Protein AF-A0A820PB73-F1 (afdb_monomer_lite)

pLDDT: mean 72.34, std 20.61, range [37.47, 98.19]

Structure (mmCIF, N/CA/C/O backbone):
data_AF-A0A820PB73-F1
#
_entry.id   AF-A0A820PB73-F1
#
loop_
_atom_site.group_PDB
_atom_site.id
_atom_site.type_symbol
_atom_site.label_atom_id
_atom_site.label_alt_id
_atom_site.label_comp_id
_atom_site.label_asym_id
_atom_site.label_entity_id
_atom_site.label_seq_id
_atom_site.pdbx_PDB_ins_code
_atom_site.Cartn_x
_atom_site.Cartn_y
_atom_site.Cartn_z
_atom_site.occupancy
_atom_site.B_iso_or_equiv
_atom_site.auth_seq_id
_atom_site.auth_comp_id
_atom_site.auth_asym_id
_atom_site.auth_atom_id
_atom_site.pdbx_PDB_model_num
ATOM 1 N N . MET A 1 1 ? 32.623 -11.702 -25.954 1.00 40.75 1 MET A N 1
ATOM 2 C CA . MET A 1 1 ? 31.416 -10.923 -26.302 1.00 40.75 1 MET A CA 1
ATOM 3 C C . MET A 1 1 ? 30.675 -10.653 -25.004 1.00 40.75 1 MET A C 1
ATOM 5 O O . MET A 1 1 ? 30.195 -11.601 -24.400 1.00 40.75 1 MET A O 1
ATOM 9 N N . ASN A 1 2 ? 30.712 -9.415 -24.508 1.00 52.41 2 ASN A N 1
ATOM 10 C CA . ASN A 1 2 ? 30.073 -9.030 -23.250 1.00 52.41 2 ASN A CA 1
ATOM 11 C C . ASN A 1 2 ? 28.702 -8.440 -23.593 1.00 52.41 2 ASN A C 1
ATOM 13 O O . ASN A 1 2 ? 28.621 -7.290 -24.014 1.00 52.41 2 ASN A O 1
ATOM 17 N N . ASN A 1 3 ? 27.647 -9.245 -23.489 1.00 48.66 3 ASN A N 1
ATOM 18 C CA . ASN A 1 3 ? 26.284 -8.757 -23.660 1.00 48.66 3 ASN A CA 1
ATOM 19 C C . ASN A 1 3 ? 25.896 -8.015 -22.380 1.00 48.66 3 ASN A C 1
ATOM 21 O O . ASN A 1 3 ? 25.320 -8.593 -21.462 1.00 48.66 3 ASN A O 1
ATOM 25 N N . THR A 1 4 ? 26.259 -6.738 -22.296 1.00 43.75 4 THR A N 1
ATOM 26 C CA . THR A 1 4 ? 25.615 -5.811 -21.369 1.00 43.75 4 THR A CA 1
ATOM 27 C C . THR A 1 4 ? 24.145 -5.751 -21.759 1.00 43.75 4 THR A C 1
ATOM 29 O O . THR A 1 4 ? 23.794 -5.144 -22.768 1.00 43.75 4 THR A O 1
ATOM 32 N N . VAL A 1 5 ? 23.302 -6.458 -21.008 1.00 55.47 5 VAL A N 1
ATOM 33 C CA . VAL A 1 5 ? 21.849 -6.343 -21.113 1.00 55.47 5 VAL A CA 1
ATOM 34 C C . VAL A 1 5 ? 21.510 -4.907 -20.737 1.00 55.47 5 VAL A C 1
ATOM 36 O O . VAL A 1 5 ? 21.648 -4.512 -19.582 1.00 55.47 5 VAL A O 1
ATOM 39 N N . ASP A 1 6 ? 21.163 -4.109 -21.739 1.00 49.78 6 ASP A N 1
ATOM 40 C CA . ASP A 1 6 ? 20.744 -2.728 -21.568 1.00 49.78 6 ASP A CA 1
ATOM 41 C C . ASP A 1 6 ? 19.365 -2.731 -20.888 1.00 49.78 6 ASP A C 1
ATOM 43 O O . ASP A 1 6 ? 18.342 -3.014 -21.507 1.00 49.78 6 ASP A O 1
ATOM 47 N N . ILE A 1 7 ? 19.352 -2.500 -19.571 1.00 56.03 7 ILE A N 1
ATOM 48 C CA . ILE A 1 7 ? 18.142 -2.470 -18.728 1.00 56.03 7 ILE A CA 1
ATOM 49 C C . ILE A 1 7 ? 17.462 -1.088 -18.803 1.00 56.03 7 ILE A C 1
ATOM 51 O O . ILE A 1 7 ? 16.795 -0.659 -17.862 1.00 56.03 7 ILE A O 1
ATOM 55 N N . SER A 1 8 ? 17.657 -0.335 -19.889 1.00 61.66 8 SER A N 1
ATOM 56 C CA . SER A 1 8 ? 17.020 0.977 -20.075 1.00 61.66 8 SER A CA 1
ATOM 57 C C . SER A 1 8 ? 15.493 0.891 -20.076 1.00 61.66 8 SER A C 1
ATOM 59 O O . SER A 1 8 ? 14.829 1.847 -19.667 1.00 61.66 8 SER A O 1
ATOM 61 N N . SER A 1 9 ? 14.933 -0.260 -20.456 1.00 69.50 9 SER A N 1
ATOM 62 C CA . SER A 1 9 ? 13.502 -0.530 -20.350 1.00 69.50 9 SER A CA 1
ATOM 63 C C . SER A 1 9 ? 13.222 -1.974 -19.939 1.00 69.50 9 SER A C 1
ATOM 65 O O . SER A 1 9 ? 13.803 -2.912 -20.483 1.00 69.50 9 SER A O 1
ATOM 67 N N . ILE A 1 10 ? 12.325 -2.157 -18.968 1.00 78.25 10 ILE A N 1
ATOM 68 C CA . ILE A 1 10 ? 11.767 -3.470 -18.638 1.00 78.25 10 ILE A CA 1
ATOM 69 C C . ILE A 1 10 ? 10.481 -3.630 -19.455 1.00 78.25 10 ILE A C 1
ATOM 71 O O . ILE A 1 10 ? 9.525 -2.879 -19.221 1.00 78.25 10 ILE A O 1
ATOM 75 N N . PRO A 1 11 ? 10.433 -4.565 -20.419 1.00 80.19 11 PRO A N 1
ATOM 76 C CA . PRO A 1 11 ? 9.215 -4.831 -21.163 1.00 80.19 11 PRO A CA 1
ATOM 77 C C . PRO A 1 11 ? 8.203 -5.531 -20.254 1.00 80.19 11 PRO A C 1
ATOM 79 O O . PRO A 1 11 ? 8.523 -6.509 -19.577 1.00 80.19 11 PRO A O 1
ATOM 82 N N . ALA A 1 12 ? 6.969 -5.046 -20.255 1.00 83.06 12 ALA A N 1
ATOM 83 C CA . ALA A 1 12 ? 5.850 -5.668 -19.568 1.00 83.06 12 ALA A CA 1
ATOM 84 C C . ALA A 1 12 ? 4.652 -5.733 -20.512 1.00 83.06 12 ALA A C 1
ATOM 86 O O . ALA A 1 12 ? 4.357 -4.778 -21.227 1.00 83.06 12 ALA A O 1
ATOM 87 N N . ILE A 1 13 ? 3.949 -6.859 -20.510 1.00 88.06 13 ILE A N 1
ATOM 88 C CA . ILE A 1 13 ? 2.760 -7.062 -21.336 1.00 88.06 13 ILE A CA 1
ATOM 89 C C . ILE A 1 13 ? 1.554 -7.055 -20.408 1.00 88.06 13 ILE A C 1
ATOM 91 O O . ILE A 1 13 ? 1.528 -7.773 -19.409 1.00 88.06 13 ILE A O 1
ATOM 95 N N . CYS A 1 14 ? 0.550 -6.239 -20.718 1.00 83.88 14 CYS A N 1
ATOM 96 C CA . CYS A 1 14 ? -0.708 -6.279 -19.986 1.00 83.88 14 CYS A CA 1
ATOM 97 C C . CYS A 1 14 ? -1.450 -7.575 -20.324 1.00 83.88 14 CYS A C 1
ATOM 99 O O . CYS A 1 14 ? -1.865 -7.774 -21.461 1.00 83.88 14 CYS A O 1
ATOM 101 N N . THR A 1 15 ? -1.675 -8.436 -19.334 1.00 93.56 15 THR A N 1
ATOM 102 C CA . THR A 1 15 ? -2.330 -9.742 -19.523 1.00 93.56 15 THR A CA 1
ATOM 103 C C . THR A 1 15 ? -3.743 -9.636 -20.107 1.00 93.56 15 THR A C 1
ATOM 105 O O . THR A 1 15 ? -4.198 -10.555 -20.780 1.00 93.56 15 THR A O 1
ATOM 108 N N . ILE A 1 16 ? -4.441 -8.521 -19.863 1.00 94.75 16 ILE A N 1
ATOM 109 C CA . ILE A 1 16 ? -5.837 -8.330 -20.281 1.00 94.75 16 ILE A CA 1
ATOM 110 C C . ILE A 1 16 ? -5.927 -7.957 -21.764 1.00 94.75 16 ILE A C 1
ATOM 112 O O . ILE A 1 16 ? -6.710 -8.550 -22.499 1.00 94.75 16 ILE A O 1
ATOM 116 N N . CYS A 1 17 ? -5.143 -6.972 -22.208 1.00 93.06 17 CYS A N 1
ATOM 117 C CA . CYS A 1 17 ? -5.221 -6.441 -23.573 1.00 93.06 17 CYS A CA 1
ATOM 118 C C . CYS A 1 17 ? -4.051 -6.853 -24.476 1.00 93.06 17 CYS A C 1
ATOM 120 O O . CYS A 1 17 ? -4.040 -6.487 -25.645 1.00 93.06 17 CYS A O 1
ATOM 122 N N . GLN A 1 18 ? -3.077 -7.604 -23.950 1.00 94.38 18 GLN A N 1
ATOM 123 C CA . GLN A 1 18 ? -1.855 -8.037 -24.642 1.00 94.38 18 GLN A CA 1
ATOM 124 C C . GLN A 1 18 ? -0.991 -6.884 -25.187 1.00 94.38 18 GLN A C 1
ATOM 126 O O . GLN A 1 18 ? -0.091 -7.095 -25.999 1.00 94.38 18 GLN A O 1
ATOM 131 N N . THR A 1 19 ? -1.222 -5.656 -24.720 1.00 90.12 19 THR A N 1
ATOM 132 C CA . THR A 1 19 ? -0.421 -4.487 -25.095 1.00 90.12 19 THR A CA 1
ATOM 133 C C . THR A 1 19 ? 0.917 -4.500 -24.362 1.00 90.12 19 THR A C 1
ATOM 135 O O . THR A 1 19 ? 0.964 -4.712 -23.148 1.00 90.12 19 THR A O 1
ATOM 138 N N . SER A 1 20 ? 2.001 -4.240 -25.097 1.00 85.06 20 SER A N 1
ATOM 139 C CA . SER A 1 20 ? 3.352 -4.111 -24.546 1.00 85.06 20 SER A CA 1
ATOM 140 C C . SER A 1 20 ? 3.626 -2.680 -24.085 1.00 85.06 20 SER A C 1
ATOM 142 O O . SER A 1 20 ? 3.400 -1.725 -24.825 1.00 85.06 20 SER A O 1
ATOM 144 N N . TYR A 1 21 ? 4.183 -2.553 -22.887 1.00 82.50 21 TYR A N 1
ATOM 145 C CA . TYR A 1 21 ? 4.642 -1.312 -22.277 1.00 82.50 21 TYR A CA 1
ATOM 146 C C . TYR A 1 21 ? 6.133 -1.435 -21.959 1.00 82.50 21 TYR A C 1
ATOM 148 O O . TYR A 1 21 ? 6.599 -2.486 -21.520 1.00 82.50 21 TYR A O 1
ATOM 156 N N . GLY A 1 22 ? 6.887 -0.361 -22.184 1.00 82.81 22 GLY A N 1
ATOM 157 C CA . GLY A 1 22 ? 8.269 -0.252 -21.726 1.00 82.81 22 GLY A CA 1
ATOM 158 C C . GLY A 1 22 ? 8.311 0.593 -20.463 1.00 82.81 22 GLY A C 1
ATOM 159 O O . GLY A 1 22 ? 8.000 1.779 -20.527 1.00 82.81 22 GLY A O 1
ATOM 160 N N . PHE A 1 23 ? 8.682 -0.002 -19.332 1.00 84.50 23 PHE A N 1
ATOM 161 C CA . PHE A 1 23 ? 8.883 0.741 -18.089 1.00 84.50 23 PHE A CA 1
ATOM 162 C C . PHE A 1 23 ? 10.330 1.200 -17.988 1.00 84.50 23 PHE A C 1
ATOM 164 O O . PHE A 1 23 ? 11.248 0.381 -18.072 1.00 84.50 23 PHE A O 1
ATOM 171 N N . THR A 1 24 ? 10.542 2.497 -17.778 1.00 87.75 24 THR A N 1
ATOM 172 C CA . THR A 1 24 ? 11.874 3.030 -17.489 1.00 87.75 24 THR A CA 1
ATOM 173 C C . THR A 1 24 ? 12.240 2.799 -16.023 1.00 87.75 24 THR A C 1
ATOM 175 O O . THR A 1 24 ? 11.393 2.541 -15.162 1.00 87.75 24 THR A O 1
ATOM 178 N N . SER A 1 25 ? 13.523 2.948 -15.693 1.00 84.44 25 SER A N 1
ATOM 179 C CA . SER A 1 25 ? 13.981 2.892 -14.299 1.00 84.44 25 SER A CA 1
ATOM 180 C C . SER A 1 25 ? 13.359 3.982 -13.411 1.00 84.44 25 SER A C 1
ATOM 182 O O . SER A 1 25 ? 13.203 3.771 -12.206 1.00 84.44 25 SER A O 1
ATOM 184 N N . ALA A 1 26 ? 12.970 5.126 -13.985 1.00 86.44 26 ALA A N 1
ATOM 185 C CA . ALA A 1 26 ? 12.275 6.197 -13.274 1.00 86.44 26 ALA A CA 1
ATOM 186 C C . ALA A 1 26 ? 10.829 5.806 -12.929 1.00 86.44 26 ALA A C 1
ATOM 188 O O . ALA A 1 26 ? 10.406 6.002 -11.787 1.00 86.44 26 ALA A O 1
ATOM 189 N N . ASP A 1 27 ? 10.112 5.178 -13.867 1.00 87.44 27 ASP A N 1
ATOM 190 C CA . ASP A 1 27 ? 8.733 4.716 -13.655 1.00 87.44 27 ASP A CA 1
ATOM 191 C C . ASP A 1 27 ? 8.667 3.678 -12.534 1.00 87.44 27 ASP A C 1
ATOM 193 O O . ASP A 1 27 ? 7.825 3.757 -11.641 1.00 87.44 27 ASP A O 1
ATOM 197 N N . ILE A 1 28 ? 9.617 2.739 -12.521 1.00 87.75 28 ILE A N 1
ATOM 198 C CA . ILE A 1 28 ? 9.701 1.708 -11.481 1.00 87.75 28 ILE A CA 1
ATOM 199 C C . ILE A 1 28 ? 9.930 2.345 -10.107 1.00 87.75 28 ILE A C 1
ATOM 201 O O . ILE A 1 28 ? 9.262 1.979 -9.141 1.00 87.75 28 ILE A O 1
ATOM 205 N N . ARG A 1 29 ? 10.832 3.330 -10.002 1.00 89.81 29 ARG A N 1
ATOM 206 C CA . ARG A 1 29 ? 11.060 4.052 -8.738 1.00 89.81 29 ARG A CA 1
ATOM 207 C C . ARG A 1 29 ? 9.795 4.765 -8.264 1.00 89.81 29 ARG A C 1
ATOM 209 O O . ARG A 1 29 ? 9.484 4.693 -7.077 1.00 89.81 29 ARG A O 1
ATOM 216 N N . ALA A 1 30 ? 9.058 5.408 -9.167 1.00 92.81 30 ALA A N 1
ATOM 217 C CA . ALA A 1 30 ? 7.807 6.082 -8.831 1.00 92.81 30 ALA A CA 1
ATOM 218 C C . ALA A 1 30 ? 6.743 5.094 -8.322 1.00 92.81 30 ALA A C 1
ATOM 220 O O . ALA A 1 30 ? 6.126 5.341 -7.285 1.00 92.81 30 ALA A O 1
ATOM 221 N N . ILE A 1 31 ? 6.582 3.948 -8.993 1.00 93.12 31 ILE A N 1
ATOM 222 C CA . ILE A 1 31 ? 5.655 2.886 -8.577 1.00 93.12 31 ILE A CA 1
ATOM 223 C C . ILE A 1 31 ? 6.025 2.358 -7.188 1.00 93.12 31 ILE A C 1
ATOM 225 O O . ILE A 1 31 ? 5.158 2.244 -6.324 1.00 93.12 31 ILE A O 1
ATOM 229 N N . VAL A 1 32 ? 7.308 2.086 -6.936 1.00 93.75 32 VAL A N 1
ATOM 230 C CA . VAL A 1 32 ? 7.779 1.603 -5.628 1.00 93.75 32 VAL A CA 1
ATOM 231 C C . VAL A 1 32 ? 7.468 2.613 -4.521 1.00 93.75 32 VAL A C 1
ATOM 233 O O . VAL A 1 32 ? 6.934 2.236 -3.480 1.00 93.75 32 VAL A O 1
ATOM 236 N N . VAL A 1 33 ? 7.743 3.901 -4.748 1.00 97.12 33 VAL A N 1
ATOM 237 C CA . VAL A 1 33 ? 7.432 4.960 -3.776 1.00 97.12 33 VAL A CA 1
ATOM 238 C C . VAL A 1 33 ? 5.927 5.037 -3.510 1.00 97.12 33 VAL A C 1
ATOM 240 O O . VAL A 1 33 ? 5.514 5.109 -2.352 1.00 97.12 33 VAL A O 1
ATOM 243 N N . LEU A 1 34 ? 5.099 4.960 -4.554 1.00 97.00 34 LEU A N 1
ATOM 244 C CA . LEU A 1 34 ? 3.643 4.989 -4.425 1.00 97.00 34 LEU A CA 1
ATOM 245 C C . LEU A 1 34 ? 3.114 3.807 -3.594 1.00 97.00 34 LEU A C 1
ATOM 247 O O . LEU A 1 34 ? 2.281 3.997 -2.706 1.00 97.00 34 LEU A O 1
ATOM 251 N N . VAL A 1 35 ? 3.618 2.594 -3.839 1.00 96.62 35 VAL A N 1
ATOM 252 C CA . VAL A 1 35 ? 3.229 1.384 -3.093 1.00 96.62 35 VAL A CA 1
ATOM 253 C C . VAL A 1 35 ? 3.624 1.492 -1.618 1.00 96.62 35 VAL A C 1
ATOM 255 O O . VAL A 1 35 ? 2.837 1.142 -0.737 1.00 96.62 35 VAL A O 1
ATOM 258 N N . ILE A 1 36 ? 4.813 2.023 -1.321 1.00 97.75 36 ILE A N 1
ATOM 259 C CA . ILE A 1 36 ? 5.266 2.223 0.062 1.00 97.75 36 ILE A CA 1
ATOM 260 C C . ILE A 1 36 ? 4.375 3.245 0.780 1.00 97.75 36 ILE A C 1
ATOM 262 O O . ILE A 1 36 ? 3.889 2.969 1.877 1.00 97.75 36 ILE A O 1
ATOM 266 N N . LEU A 1 37 ? 4.112 4.401 0.162 1.00 97.81 37 LEU A N 1
ATOM 267 C CA . LEU A 1 37 ? 3.294 5.459 0.763 1.00 97.81 37 LEU A CA 1
ATOM 268 C C . LEU A 1 37 ? 1.853 5.003 1.024 1.00 97.81 37 LEU A C 1
ATOM 270 O O . LEU A 1 37 ? 1.315 5.246 2.104 1.00 97.81 37 LEU A O 1
ATOM 274 N N . THR A 1 38 ? 1.242 4.305 0.066 1.00 97.62 38 THR A N 1
ATOM 275 C CA . THR A 1 38 ? -0.118 3.763 0.220 1.00 97.62 38 THR A CA 1
ATOM 276 C C . THR A 1 38 ? -0.191 2.697 1.313 1.00 97.62 38 THR A C 1
ATOM 278 O O . THR A 1 38 ? -1.128 2.709 2.110 1.00 97.62 38 THR A O 1
ATOM 281 N N . SER A 1 39 ? 0.824 1.834 1.423 1.00 97.94 39 SER A N 1
ATOM 282 C CA . SER A 1 39 ? 0.911 0.829 2.490 1.00 97.94 39 SER A CA 1
ATOM 283 C C . SER A 1 39 ? 1.035 1.471 3.876 1.00 97.94 39 SER A C 1
ATOM 285 O O . SER A 1 39 ? 0.332 1.073 4.804 1.00 97.94 39 SER A O 1
ATOM 287 N N . ILE A 1 40 ? 1.879 2.500 4.022 1.00 98.19 40 ILE A N 1
ATOM 288 C CA . ILE A 1 40 ? 2.025 3.248 5.282 1.00 98.19 40 ILE A CA 1
ATOM 289 C C . ILE A 1 40 ? 0.703 3.925 5.662 1.00 98.19 40 ILE A C 1
ATOM 291 O O . ILE A 1 40 ? 0.267 3.817 6.809 1.00 98.19 40 ILE A O 1
ATOM 295 N N . ALA A 1 41 ? 0.038 4.581 4.707 1.00 97.12 41 ALA A N 1
ATOM 296 C CA . ALA A 1 41 ? -1.253 5.222 4.941 1.00 97.12 41 ALA A CA 1
ATOM 297 C C . ALA A 1 41 ? -2.310 4.214 5.423 1.00 97.12 41 ALA A C 1
ATOM 299 O O . ALA A 1 41 ? -2.996 4.470 6.412 1.00 97.12 41 ALA A O 1
ATOM 300 N N . LEU A 1 42 ? -2.385 3.037 4.793 1.00 98.12 42 LEU A N 1
ATOM 301 C CA . LEU A 1 42 ? -3.274 1.945 5.204 1.00 98.12 42 LEU A CA 1
ATOM 302 C C . LEU A 1 42 ? -3.015 1.488 6.645 1.00 98.12 42 LEU A C 1
ATOM 304 O O . LEU A 1 42 ? -3.966 1.334 7.412 1.00 98.12 42 LEU A O 1
ATOM 308 N N . VAL A 1 43 ? -1.750 1.313 7.038 1.00 98.06 43 VAL A N 1
ATOM 309 C CA . VAL A 1 43 ? -1.381 0.923 8.411 1.00 98.06 43 VAL A CA 1
ATOM 310 C C . VAL A 1 43 ? -1.807 1.991 9.423 1.00 98.06 43 VAL A C 1
ATOM 312 O O . VAL A 1 43 ? -2.373 1.659 10.467 1.00 98.06 43 VAL A O 1
ATOM 315 N N . ILE A 1 44 ? -1.596 3.273 9.119 1.00 97.94 44 ILE A N 1
ATOM 316 C CA . ILE A 1 44 ? -2.002 4.382 9.996 1.00 97.94 44 ILE A CA 1
ATOM 317 C C . ILE A 1 44 ? -3.530 4.438 10.130 1.00 97.94 44 ILE A C 1
ATOM 319 O O . ILE A 1 44 ? -4.050 4.527 11.241 1.00 97.94 44 ILE A O 1
ATOM 323 N N . CYS A 1 45 ? -4.267 4.328 9.024 1.00 97.88 45 CYS A N 1
ATOM 324 C CA . CYS A 1 45 ? -5.728 4.302 9.057 1.00 97.88 45 CYS A CA 1
ATOM 325 C C . CYS A 1 45 ? -6.255 3.112 9.869 1.00 97.88 45 CYS A C 1
ATOM 327 O O . CYS A 1 45 ? -7.118 3.287 10.730 1.00 97.88 45 CYS A O 1
ATOM 329 N N . TYR A 1 46 ? -5.714 1.912 9.640 1.00 98.06 46 TYR A N 1
ATOM 330 C CA . TYR A 1 46 ? -6.129 0.704 10.350 1.00 98.06 46 TYR A CA 1
ATOM 331 C C . TYR A 1 46 ? -5.859 0.800 11.856 1.00 98.06 46 TYR A C 1
ATOM 333 O O . TYR A 1 46 ? -6.741 0.514 12.667 1.00 98.06 46 TYR A O 1
ATOM 341 N N . THR A 1 47 ? -4.666 1.256 12.246 1.00 97.25 47 THR A N 1
ATOM 342 C CA . THR A 1 47 ? -4.310 1.443 13.663 1.00 97.25 47 THR A CA 1
ATOM 343 C C . THR A 1 47 ? -5.162 2.521 14.335 1.00 97.25 47 THR A C 1
ATOM 345 O O . THR A 1 47 ? -5.591 2.326 15.473 1.00 97.25 47 THR A O 1
ATOM 348 N N . GLY A 1 48 ? -5.490 3.609 13.630 1.00 96.50 48 GLY A N 1
ATOM 349 C CA . GLY A 1 48 ? -6.396 4.652 14.117 1.00 96.50 48 GLY A CA 1
ATOM 350 C C . GLY A 1 48 ? -7.819 4.146 14.377 1.00 96.50 48 GLY A C 1
ATOM 351 O O . GLY A 1 48 ? -8.372 4.389 15.451 1.00 96.50 48 GLY A O 1
ATOM 352 N N . VAL A 1 49 ? -8.397 3.391 13.436 1.00 95.44 49 VAL A N 1
ATOM 353 C CA . VAL A 1 49 ? -9.730 2.779 13.599 1.00 95.44 49 VAL A CA 1
ATOM 354 C C . VAL A 1 49 ? -9.731 1.759 14.736 1.00 95.44 49 VAL A C 1
ATOM 356 O O . VAL A 1 49 ? -10.647 1.758 15.558 1.00 95.44 49 VAL A O 1
ATOM 359 N N . LEU A 1 50 ? -8.694 0.921 14.827 1.00 95.94 50 LEU A N 1
ATOM 360 C CA . LEU A 1 50 ? -8.558 -0.064 15.898 1.00 95.94 50 LEU A CA 1
ATOM 361 C C . LEU A 1 50 ? -8.495 0.609 17.275 1.00 95.94 50 LEU A C 1
ATOM 363 O O . LEU A 1 50 ? -9.193 0.195 18.200 1.00 95.94 50 LEU A O 1
ATOM 367 N N . TRP A 1 51 ? -7.701 1.674 17.403 1.00 94.81 51 TRP A N 1
ATOM 368 C CA . TRP A 1 51 ? -7.618 2.466 18.627 1.00 94.81 51 TRP A CA 1
ATOM 369 C C . TRP A 1 51 ? -8.970 3.076 19.015 1.00 94.81 51 TRP A C 1
ATOM 371 O O . TRP A 1 51 ? -9.387 2.974 20.173 1.00 94.81 51 TRP A O 1
ATOM 381 N N . PHE A 1 52 ? -9.678 3.673 18.051 1.00 92.19 52 PHE A N 1
ATOM 382 C CA . PHE A 1 52 ? -11.009 4.237 18.274 1.00 92.19 52 PHE A CA 1
ATOM 383 C C . PHE A 1 52 ? -12.008 3.165 18.738 1.00 92.19 52 PHE A C 1
ATOM 385 O O . PHE A 1 52 ? -12.693 3.362 19.739 1.00 92.19 52 PHE A O 1
ATOM 392 N N . ALA A 1 53 ? -12.024 1.998 18.089 1.00 92.19 53 ALA A N 1
ATOM 393 C CA . ALA A 1 53 ? -12.898 0.882 18.449 1.00 92.19 53 ALA A CA 1
ATOM 394 C C . ALA A 1 53 ? -12.614 0.316 19.854 1.00 92.19 53 ALA A C 1
ATOM 396 O O . ALA A 1 53 ? -13.531 -0.109 20.559 1.00 92.19 53 ALA A O 1
ATOM 397 N N . ILE A 1 54 ? -11.349 0.309 20.287 1.00 93.56 54 ILE A N 1
ATOM 398 C CA . ILE A 1 54 ? -10.982 -0.080 21.654 1.00 93.56 54 ILE A CA 1
ATOM 399 C C . ILE A 1 54 ? -11.537 0.944 22.648 1.00 93.56 54 ILE A C 1
ATOM 401 O O . ILE A 1 54 ? -12.192 0.563 23.616 1.00 93.56 54 ILE A O 1
ATOM 405 N N . ARG A 1 55 ? -11.334 2.244 22.398 1.00 87.69 55 ARG A N 1
ATOM 406 C CA . ARG A 1 55 ? -11.830 3.319 23.273 1.00 87.69 55 ARG A CA 1
ATOM 407 C C . ARG A 1 55 ? -13.342 3.260 23.467 1.00 87.69 55 ARG A C 1
ATOM 409 O O . ARG A 1 55 ? -13.794 3.404 24.598 1.00 87.69 55 ARG A O 1
ATOM 416 N N . THR A 1 56 ? -14.109 3.022 22.407 1.00 85.75 56 THR A N 1
ATOM 417 C CA . THR A 1 56 ? -15.574 2.955 22.503 1.00 85.75 56 THR A CA 1
ATOM 418 C C . THR A 1 56 ? -16.058 1.719 23.260 1.00 85.75 56 THR A C 1
ATOM 420 O O . THR A 1 56 ? -17.048 1.814 23.969 1.00 85.75 56 THR A O 1
ATOM 423 N N . ARG A 1 57 ? -15.354 0.577 23.197 1.00 74.75 57 ARG A N 1
ATOM 424 C CA . ARG A 1 57 ? -15.720 -0.624 23.981 1.00 74.75 57 ARG A CA 1
ATOM 425 C C . ARG A 1 57 ? -15.505 -0.470 25.490 1.00 74.75 57 ARG A C 1
ATOM 427 O O . ARG A 1 57 ? -16.189 -1.133 26.260 1.00 74.75 57 ARG A O 1
ATOM 434 N N . PHE A 1 58 ? -14.565 0.376 25.914 1.00 65.25 58 PHE A N 1
ATOM 435 C CA . PHE A 1 58 ? -14.266 0.609 27.336 1.00 65.25 58 PHE A CA 1
ATOM 436 C C . PHE A 1 58 ? -14.984 1.824 27.936 1.00 65.25 58 PHE A C 1
ATOM 438 O O . PHE A 1 58 ? -14.835 2.089 29.129 1.00 65.25 58 PHE A O 1
ATOM 445 N N . ILE A 1 59 ? -15.780 2.547 27.147 1.00 61.28 59 ILE A N 1
ATOM 446 C CA . ILE A 1 59 ? -16.753 3.509 27.660 1.00 61.28 59 ILE A CA 1
ATOM 447 C C . ILE A 1 59 ? -18.092 2.766 27.673 1.00 61.28 59 ILE A C 1
ATOM 449 O O . ILE A 1 59 ? -18.769 2.755 26.649 1.00 61.28 59 ILE A O 1
ATOM 453 N N . PRO A 1 60 ? -18.481 2.095 28.777 1.00 55.00 60 PRO A N 1
ATOM 454 C CA . PRO A 1 60 ? -19.856 1.639 28.896 1.00 55.00 60 PRO A CA 1
ATOM 455 C C . PRO A 1 60 ? -20.748 2.869 28.747 1.00 55.00 60 PRO A C 1
ATOM 457 O O . PRO A 1 60 ? -20.461 3.908 29.352 1.00 55.00 60 PRO A O 1
ATOM 460 N N . ASP A 1 61 ? -21.779 2.754 27.916 1.00 53.72 61 ASP A N 1
ATOM 461 C CA . ASP A 1 61 ? -22.831 3.743 27.718 1.00 53.72 61 ASP A CA 1
ATOM 462 C C . ASP A 1 61 ? -23.395 4.222 29.063 1.00 53.72 61 ASP A C 1
ATOM 464 O O . ASP A 1 61 ? -24.419 3.756 29.548 1.00 53.72 61 ASP A O 1
ATOM 468 N N . LYS A 1 62 ? -22.761 5.224 29.678 1.00 51.69 62 LYS A N 1
ATOM 469 C CA . LYS A 1 62 ? -23.363 5.978 30.784 1.00 51.69 62 LYS A CA 1
ATOM 470 C C . LYS A 1 62 ? -24.455 6.929 30.286 1.00 51.69 62 LYS A C 1
ATOM 472 O O . LYS A 1 62 ? -25.005 7.681 31.080 1.00 51.69 62 LYS A O 1
ATOM 477 N N . LYS A 1 63 ? -24.757 6.920 28.982 1.00 51.19 63 LYS A N 1
ATOM 478 C CA . 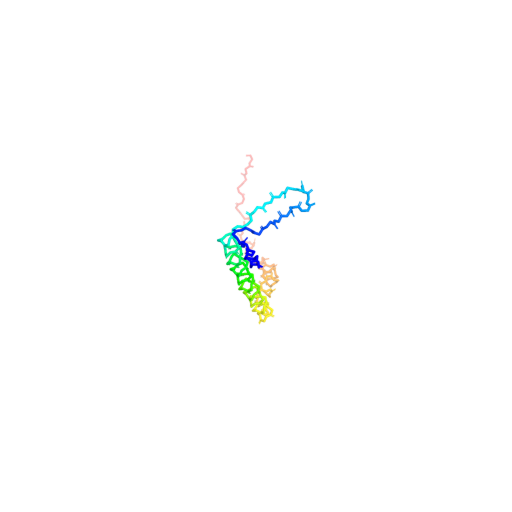LYS A 1 63 ? -25.823 7.723 28.377 1.00 51.19 63 LYS A CA 1
ATOM 479 C C . LYS A 1 63 ? -27.074 6.930 27.997 1.00 51.19 63 LYS A C 1
ATOM 481 O O . LYS A 1 63 ? -28.096 7.564 27.794 1.00 51.19 63 LYS A O 1
ATOM 486 N N . ALA A 1 64 ? -27.047 5.595 28.000 1.00 50.22 64 ALA A N 1
ATOM 487 C CA . ALA A 1 64 ? -28.256 4.800 27.750 1.00 50.22 64 ALA A CA 1
ATOM 488 C C . ALA A 1 64 ? -29.214 4.721 28.961 1.00 50.22 64 ALA A C 1
ATOM 490 O O . ALA A 1 64 ? -30.314 4.207 28.827 1.00 50.22 64 ALA A O 1
ATOM 491 N N . ILE A 1 65 ? -28.825 5.231 30.138 1.00 50.69 65 ILE A N 1
ATOM 492 C CA . ILE A 1 65 ? -29.628 5.137 31.375 1.00 50.69 65 ILE A CA 1
ATOM 493 C C . ILE A 1 65 ? -30.536 6.370 31.593 1.00 50.69 65 ILE A C 1
ATOM 495 O O . ILE A 1 65 ? -31.385 6.350 32.470 1.00 50.69 65 ILE A O 1
ATOM 499 N N . ILE A 1 66 ? -30.411 7.452 30.809 1.00 49.06 66 ILE A N 1
ATOM 500 C CA . ILE A 1 66 ? -31.099 8.732 31.116 1.00 49.06 66 ILE A CA 1
ATOM 501 C C . ILE A 1 66 ? -32.322 9.013 30.211 1.00 49.06 66 ILE A C 1
ATOM 503 O O . ILE A 1 66 ? -32.983 10.030 30.388 1.00 49.06 66 ILE A O 1
ATOM 507 N N . GLU A 1 67 ? -32.694 8.124 29.283 1.00 49.88 67 GLU A N 1
ATOM 508 C CA . GLU A 1 67 ? -33.897 8.331 28.443 1.00 49.88 67 GLU A CA 1
ATOM 509 C C . GLU A 1 67 ? -35.124 7.484 28.823 1.00 49.88 67 GLU A C 1
ATOM 511 O O . GLU A 1 67 ? -36.223 7.828 28.395 1.00 49.88 67 GLU A O 1
ATOM 516 N N . GLU A 1 68 ? -35.010 6.470 29.690 1.00 50.41 68 GLU A N 1
ATOM 517 C CA . GLU A 1 68 ? -36.199 5.735 30.176 1.00 50.41 68 GLU A CA 1
ATOM 518 C C . GLU A 1 68 ? -36.803 6.294 31.481 1.00 50.41 68 GLU A C 1
ATOM 520 O O . GLU A 1 68 ? -37.990 6.090 31.725 1.00 50.41 68 GLU A O 1
ATOM 525 N N . ASP A 1 69 ? -36.068 7.093 32.267 1.00 46.25 69 ASP A N 1
ATOM 526 C CA . ASP A 1 69 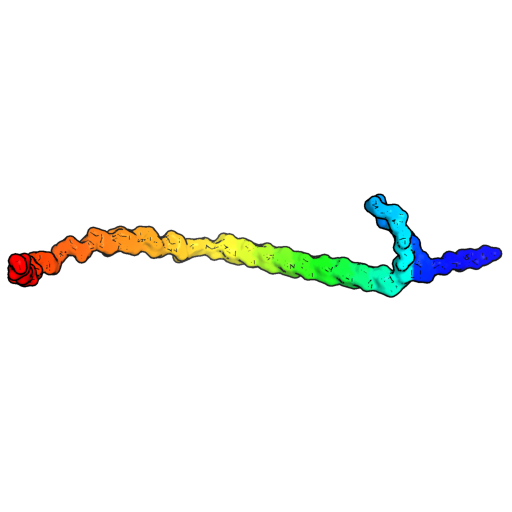? -36.576 7.648 33.541 1.00 46.25 69 ASP A CA 1
ATOM 527 C C . ASP A 1 69 ? -37.252 9.033 33.415 1.00 46.25 69 ASP A C 1
ATOM 529 O O . ASP A 1 69 ? -37.863 9.524 34.369 1.00 46.25 69 ASP A O 1
ATOM 533 N N . VAL A 1 70 ? -37.177 9.694 32.250 1.00 51.16 70 VAL A N 1
ATOM 534 C CA . VAL A 1 70 ? -37.845 10.998 32.029 1.00 51.16 70 VAL A CA 1
ATOM 535 C C . VAL A 1 70 ? -39.313 10.823 31.617 1.00 51.16 70 VAL A C 1
ATOM 537 O O . VAL A 1 70 ? -40.138 11.690 31.904 1.00 51.16 70 VAL A O 1
ATOM 540 N N . ILE A 1 71 ? -39.677 9.689 31.009 1.00 50.81 71 ILE A N 1
ATOM 541 C CA . ILE A 1 71 ? -41.055 9.440 30.549 1.00 50.81 71 ILE A CA 1
ATOM 542 C C . ILE A 1 71 ? -41.969 9.010 31.713 1.00 50.81 71 ILE A C 1
ATOM 544 O O . ILE A 1 71 ? -43.155 9.331 31.714 1.00 50.81 71 ILE A O 1
ATOM 548 N N . THR A 1 72 ? -41.443 8.362 32.755 1.00 53.47 72 THR A N 1
ATOM 549 C CA . THR A 1 72 ? -42.241 7.901 33.910 1.00 53.47 72 THR A CA 1
ATOM 550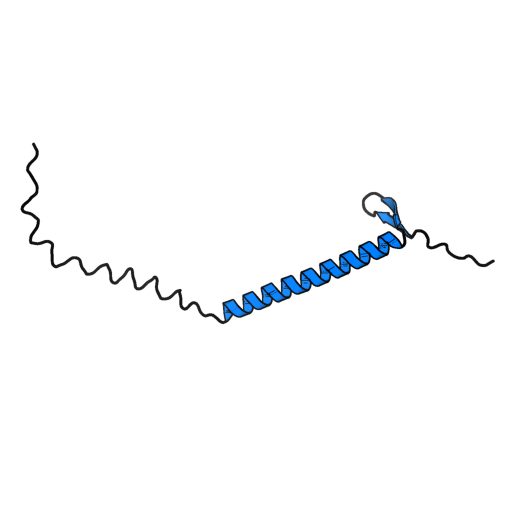 C C . THR A 1 72 ? -42.488 8.972 34.976 1.00 53.47 72 THR A C 1
ATOM 552 O O . THR A 1 72 ? -43.505 8.900 35.662 1.00 53.47 72 THR A O 1
ATOM 555 N N . ASN A 1 73 ? -41.646 10.007 35.085 1.00 48.16 73 ASN A N 1
ATOM 556 C CA . ASN A 1 73 ? -41.822 11.082 36.077 1.00 48.16 73 ASN A CA 1
ATOM 557 C C . ASN A 1 73 ? -42.602 12.316 35.581 1.00 48.16 73 ASN A C 1
ATOM 559 O O . ASN A 1 73 ? -42.916 13.186 36.390 1.00 48.16 73 ASN A O 1
ATOM 563 N N . GLN A 1 74 ? -42.957 12.411 34.294 1.00 50.75 74 GLN A N 1
ATOM 564 C CA . GLN A 1 74 ? -43.883 13.455 33.809 1.00 50.75 74 GLN A CA 1
ATOM 565 C C . GLN A 1 74 ? -45.352 13.005 33.734 1.00 50.75 74 GLN A C 1
ATOM 567 O O . GLN A 1 74 ? -46.222 13.827 33.465 1.00 50.75 74 GLN A O 1
ATOM 572 N N . ALA A 1 75 ? -45.661 11.736 34.018 1.00 45.69 75 ALA A N 1
ATOM 573 C CA . ALA A 1 75 ? -47.029 11.216 33.948 1.00 45.69 75 ALA A CA 1
ATOM 574 C C . ALA A 1 75 ? -47.852 11.366 35.249 1.00 45.69 75 ALA A C 1
ATOM 576 O O . ALA A 1 75 ? -49.010 10.966 35.264 1.00 45.69 75 ALA A O 1
ATOM 577 N N . PHE A 1 76 ? -47.292 11.935 36.328 1.00 48.09 76 PHE A N 1
ATOM 578 C CA . PHE A 1 76 ? -47.949 11.990 37.649 1.00 48.09 76 PHE A CA 1
ATOM 579 C C . PHE A 1 76 ? -48.047 13.387 38.295 1.00 48.09 76 PHE A C 1
ATOM 581 O O . PHE A 1 76 ? -48.320 13.477 39.484 1.00 48.09 76 PHE A O 1
ATOM 588 N N . ASN A 1 77 ? -47.891 14.477 37.533 1.00 48.56 77 ASN A N 1
ATOM 589 C CA . ASN A 1 77 ? -48.152 15.846 38.021 1.00 48.56 77 ASN A CA 1
ATOM 590 C C . ASN A 1 77 ? -49.278 16.552 37.240 1.00 48.56 77 ASN A C 1
ATOM 592 O O . ASN A 1 77 ? -49.190 17.737 36.931 1.00 48.56 77 ASN A O 1
ATOM 596 N N . TYR A 1 78 ? -50.348 15.828 36.918 1.00 49.00 78 TYR A N 1
ATOM 597 C CA . TYR A 1 78 ? -51.641 16.436 36.599 1.00 49.00 78 TYR A CA 1
ATOM 598 C C . TYR A 1 78 ? -52.618 16.046 37.698 1.00 49.00 78 TYR A C 1
ATOM 600 O O . TYR A 1 78 ? -53.384 15.121 37.479 1.00 49.00 78 TYR A O 1
ATOM 608 N N . ASP A 1 79 ? -52.547 16.677 38.874 1.00 56.47 79 ASP A N 1
ATOM 609 C CA . ASP A 1 79 ? -53.624 16.537 39.868 1.00 56.47 79 ASP A CA 1
ATOM 610 C C . ASP A 1 79 ? -53.609 17.579 41.003 1.00 56.47 79 ASP A C 1
ATOM 612 O O . ASP A 1 79 ? -53.943 17.251 42.135 1.00 56.47 79 ASP A O 1
ATOM 616 N N . GLU A 1 80 ? -53.283 18.856 40.739 1.00 53.25 80 GLU A N 1
ATOM 617 C CA . GLU A 1 80 ? -53.569 19.876 41.776 1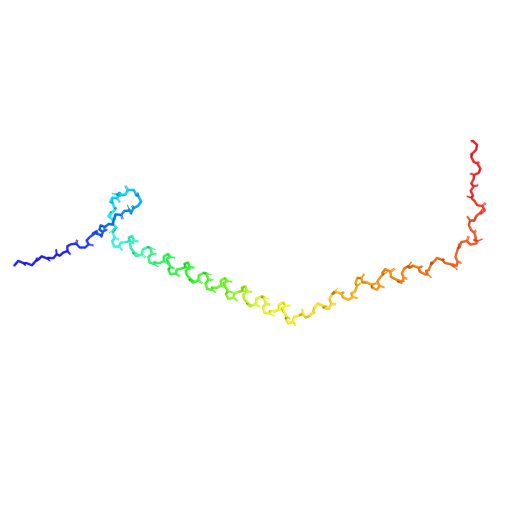.00 53.25 80 GLU A CA 1
ATOM 618 C C . GLU A 1 80 ? -53.990 21.289 41.331 1.00 53.25 80 GLU A C 1
ATOM 620 O O . GLU A 1 80 ? -54.314 22.091 42.194 1.00 53.25 80 GLU A O 1
ATOM 625 N N . ASP A 1 81 ? -54.137 21.588 40.029 1.00 52.19 81 ASP A N 1
ATOM 626 C CA . ASP A 1 81 ? -54.545 22.944 39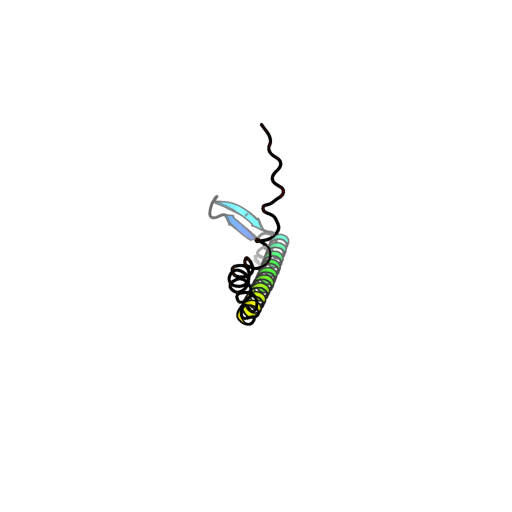.583 1.00 52.19 81 ASP A CA 1
ATOM 627 C C . ASP A 1 81 ? -55.770 22.981 38.629 1.00 52.19 81 ASP A C 1
ATOM 629 O O . ASP A 1 81 ? -56.062 24.011 38.018 1.00 52.19 81 ASP A O 1
ATOM 633 N N . ILE A 1 82 ? -56.514 21.875 38.455 1.00 55.34 82 ILE A N 1
ATOM 634 C CA . ILE A 1 82 ? -57.653 21.795 37.501 1.00 55.34 82 ILE A CA 1
ATOM 635 C C . ILE A 1 82 ? -59.009 22.209 38.118 1.00 55.34 82 ILE A C 1
ATOM 637 O O . ILE A 1 82 ? -59.959 22.474 37.380 1.00 55.34 82 ILE A O 1
ATOM 641 N N . GLU A 1 83 ? -59.124 22.368 39.440 1.00 54.28 83 GLU A N 1
ATOM 642 C CA . GLU A 1 83 ? -60.405 22.746 40.068 1.00 54.28 83 GLU A CA 1
ATOM 643 C C . GLU A 1 83 ? -60.738 24.251 40.047 1.00 54.28 83 GLU A C 1
ATOM 645 O O . GLU A 1 83 ? -61.873 24.611 40.353 1.00 54.28 83 GLU A O 1
ATOM 650 N N . GLU A 1 84 ? -59.840 25.141 39.602 1.00 50.56 84 GLU A N 1
ATOM 651 C CA . GLU A 1 84 ? -60.095 26.596 39.673 1.00 50.56 84 GLU A CA 1
ATOM 652 C C . GLU A 1 84 ? -60.340 27.318 38.334 1.00 50.56 84 GLU A C 1
ATOM 654 O O . GLU A 1 84 ? -60.662 28.505 38.340 1.00 50.56 84 GLU A O 1
ATOM 659 N N . ASN A 1 85 ? -60.273 26.645 37.175 1.00 50.25 85 ASN A N 1
ATOM 660 C CA . ASN A 1 85 ? -60.333 27.345 35.874 1.00 50.25 85 ASN A CA 1
ATOM 661 C C . ASN A 1 85 ? -61.464 26.914 34.915 1.00 50.25 85 ASN A C 1
ATOM 663 O O . ASN A 1 85 ? -61.401 27.175 33.714 1.00 50.25 85 ASN A O 1
ATOM 667 N N . VAL A 1 86 ? -62.541 26.306 35.432 1.00 53.62 86 VAL A N 1
ATOM 668 C CA . VAL A 1 86 ? -63.740 25.923 34.643 1.00 53.62 86 VAL A CA 1
ATOM 669 C C . VAL A 1 86 ? -64.821 27.030 34.609 1.00 53.62 86 VAL A C 1
ATOM 671 O O . VAL A 1 86 ? -65.899 26.836 34.057 1.00 53.62 86 VAL A O 1
ATOM 674 N N . GLN A 1 87 ? -64.564 28.232 35.144 1.00 54.31 87 GLN A N 1
ATOM 675 C CA . GLN A 1 87 ? -65.555 29.329 35.175 1.00 54.31 87 GLN A CA 1
ATOM 676 C C . GLN A 1 87 ? -65.417 30.399 34.074 1.00 54.31 87 GLN A C 1
ATOM 678 O O . GLN A 1 87 ? -66.247 31.301 34.022 1.00 54.31 87 GLN A O 1
ATOM 683 N N . ASN A 1 88 ? -64.443 30.310 33.162 1.00 53.72 88 ASN A N 1
ATOM 684 C CA . ASN A 1 88 ? -64.220 31.338 32.130 1.00 53.72 88 ASN A CA 1
ATOM 685 C C . ASN A 1 88 ? -64.178 30.786 30.695 1.00 53.72 88 ASN A C 1
ATOM 687 O O . ASN A 1 88 ? -63.327 31.172 29.896 1.00 53.72 88 ASN A O 1
ATOM 691 N N . ILE A 1 89 ? -65.122 29.912 30.331 1.00 53.56 89 ILE A N 1
ATOM 692 C CA . ILE A 1 89 ? -65.411 29.662 28.912 1.0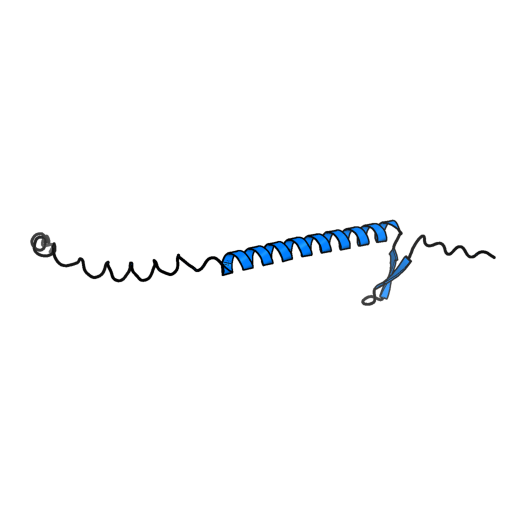0 53.56 89 ILE A CA 1
ATOM 693 C C . ILE A 1 89 ? -66.473 30.685 28.473 1.00 53.56 89 ILE A C 1
ATOM 695 O O . ILE A 1 89 ? -67.638 30.539 28.850 1.00 53.56 89 ILE A O 1
ATOM 699 N N . PRO A 1 90 ? -66.111 31.742 27.718 1.00 47.09 90 PRO A N 1
ATOM 700 C CA . PRO A 1 90 ? -67.088 32.671 27.176 1.00 47.09 90 PRO A CA 1
ATOM 701 C C . PRO A 1 90 ? -68.024 31.938 26.212 1.00 47.09 90 PRO A C 1
ATOM 703 O O . PRO A 1 90 ? -67.601 31.252 25.283 1.00 47.09 90 PRO A O 1
ATOM 706 N N . ASN A 1 91 ? -69.317 32.110 26.467 1.00 55.03 91 ASN A N 1
ATOM 707 C CA . ASN A 1 91 ? -70.421 31.639 25.648 1.00 55.03 91 ASN A CA 1
ATOM 708 C C . ASN A 1 91 ? -70.383 32.360 24.288 1.00 55.03 91 ASN A C 1
ATOM 710 O O . ASN A 1 91 ? -70.651 33.561 24.229 1.00 55.03 91 ASN A O 1
ATOM 714 N N . ILE A 1 92 ? -70.037 31.650 23.212 1.00 51.56 92 ILE A N 1
ATOM 715 C CA . ILE A 1 92 ? -70.126 32.173 21.845 1.00 51.56 92 ILE A CA 1
ATOM 716 C C . ILE A 1 92 ? -71.185 31.352 21.112 1.00 51.56 92 ILE A C 1
ATOM 718 O O . ILE A 1 92 ? -70.965 30.189 20.769 1.00 51.56 92 ILE A O 1
ATOM 722 N N . ALA A 1 93 ? -72.343 31.992 20.957 1.00 37.47 93 ALA A N 1
ATOM 723 C CA . ALA A 1 93 ? -73.343 31.705 19.938 1.00 37.47 93 ALA A CA 1
ATOM 724 C C . ALA A 1 93 ? -72.891 32.258 18.578 1.00 37.47 93 ALA A C 1
ATOM 726 O O . ALA A 1 93 ? -72.146 33.268 18.578 1.00 37.47 93 ALA A O 1
#

Radius of gyration: 37.56 Å; chains: 1; bounding box: 105×44×68 Å

Sequence (93 aa):
MNNTVDISSIPAICTICQTSYGFTSADIRAIVVLVILTSIALVICYTGVLWFAIRTRFIPDKKAIIEEDVITNQAFNYDEDIEENVQNIPNIA

Foldseek 3Di:
DDPPPPVQWDWDADPPPRDIDTDGPVNVVVVVVVVVVVVVVVVVVVVVVVVVVVVVVPPDPPPVVPPPVVVVVVPPPPDDDPPPPPPDDDDDD

Secondary structure (DSSP, 8-state):
------TT-EEEE-TTT--EEEE-HHHHHHHHHHHHHHHHHHHHHHHHHHHHHHHHHTS--TTTTSSSHHHHHSSS--SSSSSSSSS------

Organism: NCBI:txid433720